Protein AF-A0AAN6KIM1-F1 (afdb_monomer)

Structure (mmCIF, N/CA/C/O backbone):
data_AF-A0AAN6KIM1-F1
#
_entry.id   AF-A0AAN6KIM1-F1
#
loop_
_atom_site.group_PDB
_atom_site.id
_atom_site.type_symbol
_atom_site.label_atom_id
_atom_site.label_alt_id
_atom_site.label_comp_id
_atom_site.label_asym_id
_atom_site.label_entity_id
_atom_site.label_seq_id
_atom_site.pdbx_PDB_ins_code
_atom_site.Cartn_x
_atom_site.Cartn_y
_atom_site.Cartn_z
_atom_site.occupancy
_atom_site.B_iso_or_equiv
_atom_site.auth_seq_id
_atom_site.auth_comp_id
_atom_site.auth_asym_id
_atom_site.auth_atom_id
_atom_site.pdbx_PDB_model_num
ATOM 1 N N . MET A 1 1 ? 24.941 6.882 10.381 1.00 60.75 1 MET A N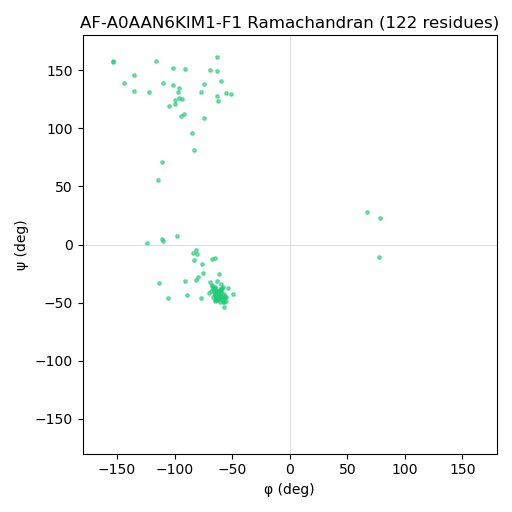 1
ATOM 2 C CA . MET A 1 1 ? 24.636 5.831 9.388 1.00 60.75 1 MET A CA 1
ATOM 3 C C . MET A 1 1 ? 23.748 4.714 9.934 1.00 60.75 1 MET A C 1
ATOM 5 O O . MET A 1 1 ? 23.207 3.977 9.122 1.00 60.75 1 MET A O 1
ATOM 9 N N . SER A 1 2 ? 23.530 4.579 11.252 1.00 81.56 2 SER A N 1
ATOM 10 C CA . SER A 1 2 ? 22.486 3.693 11.813 1.00 81.56 2 SER A CA 1
ATOM 11 C C . SER A 1 2 ? 21.052 4.164 11.516 1.00 81.56 2 SER A C 1
ATOM 13 O O . SER A 1 2 ? 20.101 3.418 11.711 1.00 81.56 2 SER A O 1
ATOM 15 N N . ASP A 1 3 ? 20.917 5.398 11.041 1.00 89.06 3 ASP A N 1
ATOM 16 C CA . ASP A 1 3 ? 19.704 6.092 10.617 1.00 89.06 3 ASP A CA 1
ATOM 17 C C . ASP A 1 3 ? 19.295 5.792 9.162 1.00 89.06 3 ASP A C 1
ATOM 19 O O . ASP A 1 3 ? 18.216 6.186 8.725 1.00 89.06 3 ASP A O 1
ATOM 23 N N . ILE A 1 4 ? 20.129 5.077 8.398 1.00 86.00 4 ILE A N 1
ATOM 24 C CA . ILE A 1 4 ? 19.847 4.718 7.004 1.00 86.00 4 ILE A CA 1
ATOM 25 C C . ILE A 1 4 ? 19.263 3.307 6.952 1.00 86.00 4 ILE A C 1
ATOM 27 O O . ILE A 1 4 ? 19.826 2.364 7.511 1.00 86.00 4 ILE A O 1
ATOM 31 N N . SER A 1 5 ? 18.148 3.133 6.232 1.00 89.69 5 SER A N 1
ATOM 32 C CA . SER A 1 5 ? 17.527 1.811 6.105 1.00 89.69 5 SER A CA 1
ATOM 33 C C . SER A 1 5 ? 18.487 0.792 5.478 1.00 89.69 5 SER A C 1
ATOM 35 O O . SER A 1 5 ? 19.181 1.078 4.496 1.00 89.69 5 SER A O 1
ATOM 37 N N . LYS A 1 6 ? 18.459 -0.446 5.987 1.00 93.31 6 LYS A N 1
ATOM 38 C CA . LYS A 1 6 ? 19.232 -1.562 5.422 1.00 93.31 6 LYS A CA 1
ATOM 39 C C . LYS A 1 6 ? 18.958 -1.745 3.925 1.00 93.31 6 LYS A C 1
ATOM 41 O O . LYS A 1 6 ? 19.881 -2.001 3.167 1.00 93.31 6 LYS A O 1
ATOM 46 N N . VAL A 1 7 ? 17.711 -1.555 3.489 1.00 92.12 7 VAL A N 1
ATOM 47 C CA . VAL A 1 7 ? 17.308 -1.687 2.078 1.00 92.12 7 VAL A CA 1
ATOM 48 C C . VAL A 1 7 ? 18.046 -0.692 1.180 1.00 92.12 7 VAL A C 1
ATOM 50 O O . VAL A 1 7 ? 18.486 -1.070 0.096 1.00 92.12 7 VAL A O 1
ATOM 53 N N . ALA A 1 8 ? 18.218 0.556 1.624 1.00 91.88 8 ALA A N 1
ATOM 54 C CA . ALA A 1 8 ? 18.960 1.561 0.864 1.00 91.88 8 ALA A CA 1
ATOM 55 C C . ALA A 1 8 ? 20.445 1.183 0.732 1.00 91.88 8 ALA A C 1
ATOM 57 O O . ALA A 1 8 ? 21.004 1.259 -0.360 1.00 91.88 8 ALA A O 1
ATOM 58 N N . LEU A 1 9 ? 21.055 0.694 1.819 1.00 93.75 9 LEU A N 1
ATOM 59 C CA . LEU A 1 9 ? 22.451 0.243 1.817 1.00 93.75 9 LEU A CA 1
ATOM 60 C C . LEU A 1 9 ? 22.669 -0.980 0.913 1.00 93.75 9 LEU A C 1
ATOM 62 O O . LEU A 1 9 ? 23.637 -1.022 0.159 1.00 93.75 9 LEU A O 1
ATOM 66 N N . GLU A 1 10 ? 21.779 -1.976 0.959 1.00 95.25 10 GLU A N 1
ATOM 67 C CA . GLU A 1 10 ? 21.882 -3.145 0.074 1.00 95.25 10 GLU A CA 1
ATOM 68 C C . GLU A 1 10 ? 21.699 -2.761 -1.398 1.00 95.25 10 GLU A C 1
ATOM 70 O O . GLU A 1 10 ? 22.391 -3.294 -2.265 1.00 95.25 10 GLU A O 1
ATOM 75 N N . ARG A 1 11 ? 20.806 -1.811 -1.697 1.00 94.56 11 ARG A N 1
ATOM 76 C CA . ARG A 1 11 ? 20.596 -1.337 -3.066 1.00 94.56 11 ARG A CA 1
ATOM 77 C C . ARG A 1 11 ? 21.825 -0.614 -3.619 1.00 94.56 11 ARG A C 1
ATOM 79 O O . ARG A 1 11 ? 22.221 -0.898 -4.745 1.00 94.56 11 ARG A O 1
ATOM 86 N N . ASP A 1 12 ? 22.494 0.215 -2.816 1.00 95.25 12 ASP A N 1
ATOM 87 C CA . ASP A 1 12 ? 23.765 0.830 -3.225 1.00 95.25 12 ASP A CA 1
ATOM 88 C C . ASP A 1 12 ? 24.846 -0.222 -3.539 1.00 95.25 12 ASP A C 1
ATOM 90 O O . ASP A 1 12 ? 25.544 -0.130 -4.551 1.00 95.25 12 ASP A O 1
ATOM 94 N N . ARG A 1 13 ? 24.934 -1.300 -2.746 1.00 96.62 13 ARG A N 1
ATOM 95 C CA . ARG A 1 13 ? 25.851 -2.417 -3.042 1.00 96.62 13 ARG A CA 1
ATOM 96 C C . ARG A 1 13 ? 25.549 -3.080 -4.385 1.00 96.62 13 ARG A C 1
ATOM 98 O O . ARG A 1 13 ? 26.485 -3.462 -5.087 1.00 96.62 13 ARG A O 1
ATOM 105 N N . VAL A 1 14 ? 24.273 -3.218 -4.748 1.00 96.69 14 VAL A N 1
ATOM 106 C CA . VAL A 1 14 ? 23.855 -3.735 -6.062 1.00 96.69 14 VAL A CA 1
ATOM 107 C C . VAL A 1 14 ? 24.288 -2.776 -7.172 1.00 96.69 14 VAL A C 1
ATOM 109 O O . VAL A 1 14 ? 24.905 -3.219 -8.140 1.00 96.69 14 VAL A O 1
ATOM 112 N N . TYR A 1 15 ? 24.057 -1.471 -7.011 1.00 97.19 15 TYR A N 1
ATOM 113 C CA . TYR A 1 15 ? 24.497 -0.464 -7.979 1.00 97.19 15 TYR A CA 1
ATOM 114 C C . TYR A 1 15 ? 26.011 -0.504 -8.211 1.00 97.19 15 TYR A C 1
ATOM 116 O O . TYR A 1 15 ? 26.459 -0.516 -9.357 1.00 97.19 15 TYR A O 1
ATOM 124 N N . ASN A 1 16 ? 26.800 -0.606 -7.137 1.00 96.94 16 ASN A N 1
ATOM 125 C CA . ASN A 1 16 ? 28.256 -0.736 -7.227 1.00 96.94 16 ASN A CA 1
ATOM 126 C C . ASN A 1 16 ? 28.673 -2.033 -7.933 1.00 96.94 16 ASN A C 1
ATOM 128 O O . ASN A 1 16 ? 29.512 -2.000 -8.829 1.00 96.94 16 ASN A O 1
ATOM 132 N N . ARG A 1 17 ? 28.061 -3.170 -7.574 1.00 98.06 17 ARG A N 1
ATOM 133 C CA . ARG A 1 17 ? 28.361 -4.482 -8.172 1.00 98.06 17 ARG A CA 1
ATOM 134 C C . ARG A 1 17 ? 28.142 -4.501 -9.684 1.00 98.06 17 ARG A C 1
ATOM 136 O O . ARG A 1 17 ? 28.895 -5.161 -10.391 1.00 98.06 17 ARG A O 1
ATOM 143 N N . HIS A 1 18 ? 27.112 -3.811 -10.163 1.00 97.75 18 HIS A N 1
ATOM 144 C CA . HIS A 1 18 ? 26.743 -3.792 -11.579 1.00 97.75 18 HIS A CA 1
ATOM 145 C C . HIS A 1 18 ? 27.267 -2.567 -12.335 1.00 97.75 18 HIS A C 1
ATOM 147 O O . HIS A 1 18 ? 26.906 -2.381 -13.492 1.00 97.75 18 HIS A O 1
ATOM 153 N N . GLY A 1 19 ? 28.112 -1.741 -11.709 1.00 97.62 19 GLY A N 1
ATOM 154 C CA . GLY A 1 19 ? 28.744 -0.602 -12.372 1.00 97.62 19 GLY A CA 1
ATOM 155 C C . GLY A 1 19 ? 27.777 0.513 -12.775 1.00 97.62 19 GLY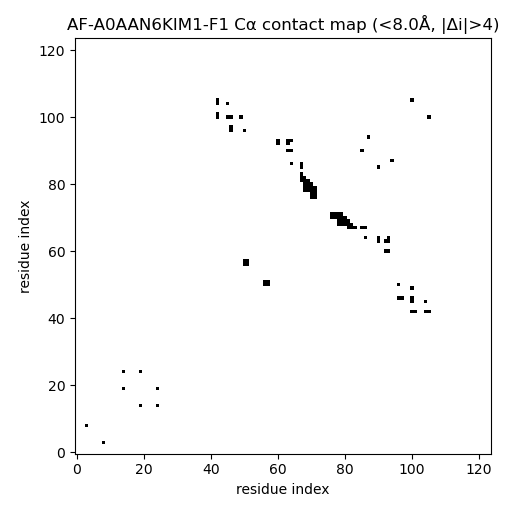 A C 1
ATOM 156 O O . GLY A 1 19 ? 28.063 1.228 -13.729 1.00 97.62 19 GLY A O 1
ATOM 157 N N . TRP A 1 20 ? 26.653 0.674 -12.068 1.00 98.19 20 TRP A N 1
ATOM 158 C CA . TRP A 1 20 ? 25.694 1.743 -12.361 1.00 98.19 20 TRP A CA 1
ATOM 159 C C . TRP A 1 20 ? 26.341 3.113 -12.150 1.00 98.19 20 TRP A C 1
ATOM 161 O O . TRP A 1 20 ? 26.863 3.412 -11.063 1.00 98.19 20 TRP A O 1
ATOM 171 N N . THR A 1 21 ? 26.243 3.957 -13.173 1.00 97.81 21 THR A N 1
ATOM 172 C CA . THR A 1 21 ? 26.592 5.378 -13.130 1.00 97.81 21 THR A CA 1
ATOM 173 C C . THR A 1 21 ? 25.700 6.127 -12.144 1.00 97.81 21 THR A C 1
ATOM 175 O O . THR A 1 21 ? 24.617 5.673 -11.772 1.00 97.81 21 THR A O 1
ATOM 178 N N . PHE A 1 22 ? 26.128 7.312 -11.715 1.00 96.12 22 PHE A N 1
ATOM 179 C CA . PHE A 1 22 ? 25.336 8.130 -10.796 1.00 96.12 22 PHE A CA 1
ATOM 180 C C . PHE A 1 22 ? 23.962 8.499 -11.383 1.00 96.12 22 PHE A C 1
ATOM 182 O O . PHE A 1 22 ? 22.952 8.470 -10.683 1.00 96.12 22 PHE A O 1
ATOM 189 N N . GLN A 1 23 ? 23.913 8.781 -12.685 1.00 97.94 23 GLN A N 1
ATOM 190 C CA . GLN A 1 23 ? 22.690 9.094 -13.415 1.00 97.94 23 GLN A CA 1
ATOM 191 C C . GLN A 1 23 ? 21.717 7.907 -13.429 1.00 97.94 23 GLN A C 1
ATOM 193 O O . GLN A 1 23 ? 20.531 8.091 -13.161 1.00 97.94 23 GLN A O 1
ATOM 198 N N . GLU A 1 24 ? 22.207 6.689 -13.678 1.00 97.81 24 GLU A N 1
ATOM 199 C CA . GLU A 1 24 ? 21.379 5.475 -13.647 1.00 97.81 24 GLU A CA 1
ATOM 200 C C . GLU A 1 24 ? 20.831 5.200 -12.245 1.00 97.81 24 GLU A C 1
ATOM 202 O O . GLU A 1 24 ? 19.653 4.873 -12.103 1.00 97.81 24 GLU A O 1
ATOM 207 N N . ARG A 1 25 ? 21.644 5.398 -11.197 1.00 96.94 25 ARG A N 1
ATOM 208 C CA . ARG A 1 25 ? 21.183 5.281 -9.801 1.00 96.94 25 ARG A CA 1
ATOM 209 C C . ARG A 1 25 ? 20.069 6.274 -9.504 1.00 96.94 25 ARG A C 1
ATOM 211 O O . ARG A 1 25 ? 19.045 5.882 -8.955 1.00 96.94 25 ARG A O 1
ATOM 218 N N . GLY A 1 26 ? 20.240 7.529 -9.922 1.00 95.50 26 GLY A N 1
ATOM 219 C CA . GLY A 1 26 ? 19.221 8.566 -9.776 1.00 95.50 26 GLY A CA 1
ATOM 220 C C . GLY A 1 26 ? 17.908 8.194 -10.467 1.00 95.50 26 GLY A C 1
ATOM 221 O O . GLY A 1 26 ? 16.846 8.302 -9.859 1.00 95.50 26 GLY A O 1
ATOM 222 N N . ALA A 1 27 ? 17.970 7.690 -11.703 1.00 96.25 27 ALA A N 1
ATOM 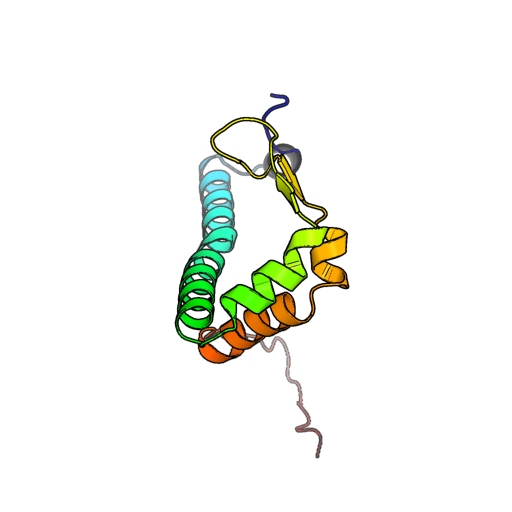223 C CA . ALA A 1 27 ? 16.787 7.226 -12.426 1.00 96.25 27 ALA A CA 1
ATOM 224 C C . ALA A 1 27 ? 16.115 6.020 -11.741 1.00 96.25 27 ALA A C 1
ATOM 226 O O . ALA A 1 27 ? 14.893 5.997 -11.589 1.00 96.25 27 ALA A O 1
ATOM 227 N N . GLY A 1 28 ? 16.904 5.042 -11.286 1.00 94.69 28 GLY A N 1
ATOM 228 C CA . GLY A 1 28 ? 16.405 3.863 -10.575 1.00 94.69 28 GLY A CA 1
ATOM 229 C C . GLY A 1 28 ? 15.746 4.210 -9.240 1.00 94.69 28 GLY A C 1
ATOM 230 O O . GLY A 1 28 ? 14.624 3.780 -8.972 1.00 94.69 28 GLY A O 1
ATOM 231 N N . ASP A 1 29 ? 16.395 5.035 -8.421 1.00 94.75 29 ASP A N 1
ATOM 232 C CA . ASP A 1 29 ? 15.851 5.464 -7.131 1.00 94.75 29 ASP A CA 1
ATOM 233 C C . ASP A 1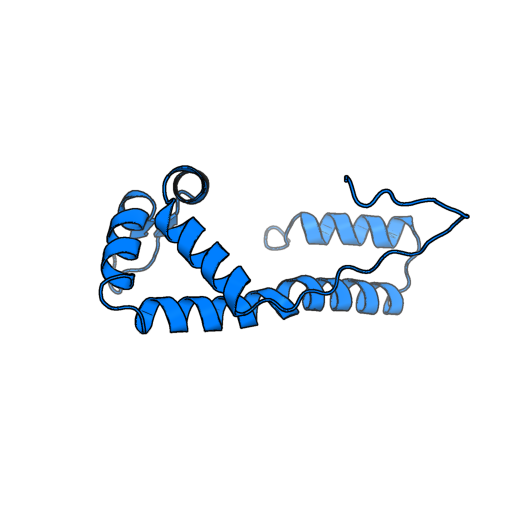 29 ? 14.617 6.361 -7.296 1.00 94.75 29 ASP A C 1
ATOM 235 O O . ASP A 1 29 ? 13.667 6.236 -6.521 1.00 94.75 29 ASP A O 1
ATOM 239 N N . LEU A 1 30 ? 14.572 7.204 -8.334 1.00 95.69 30 LEU A N 1
ATOM 240 C CA . LEU A 1 30 ? 13.375 7.976 -8.669 1.00 95.69 30 LEU A CA 1
ATOM 241 C C . LEU A 1 30 ? 12.203 7.066 -9.061 1.00 95.69 30 LEU A C 1
ATOM 243 O O . LEU A 1 30 ? 11.071 7.308 -8.640 1.00 95.69 30 LEU A O 1
ATOM 247 N N . ALA A 1 31 ? 12.456 5.997 -9.820 1.00 94.62 31 ALA A N 1
ATOM 248 C CA . ALA A 1 31 ? 11.428 5.015 -10.157 1.00 94.62 31 ALA A CA 1
ATOM 249 C C . ALA A 1 31 ? 10.906 4.280 -8.909 1.00 94.62 31 ALA A C 1
ATOM 251 O O . ALA A 1 31 ? 9.697 4.081 -8.778 1.00 94.62 31 ALA A O 1
ATOM 252 N N . VAL A 1 32 ? 11.786 3.930 -7.961 1.00 92.81 32 VAL A N 1
ATOM 253 C CA . VAL A 1 32 ? 11.388 3.351 -6.664 1.00 92.81 32 VAL A CA 1
ATOM 254 C C . VAL A 1 32 ? 10.532 4.339 -5.871 1.00 92.81 32 VAL A C 1
ATOM 256 O O . VAL A 1 32 ? 9.454 3.969 -5.406 1.00 92.81 32 VAL A O 1
ATOM 259 N N . LEU A 1 33 ? 10.961 5.602 -5.770 1.00 92.44 33 LEU A N 1
ATOM 260 C CA . LEU A 1 33 ? 10.202 6.660 -5.103 1.00 92.44 33 LEU A CA 1
ATOM 261 C C . LEU A 1 33 ? 8.799 6.792 -5.704 1.00 92.44 33 LEU A C 1
ATOM 263 O O . LEU A 1 33 ? 7.809 6.801 -4.969 1.00 92.44 33 LEU A O 1
ATOM 267 N N . TRP A 1 34 ? 8.706 6.858 -7.033 1.00 94.19 34 TRP A N 1
ATOM 268 C CA . TRP A 1 34 ? 7.430 6.928 -7.733 1.00 94.19 34 TRP A CA 1
ATOM 269 C C . TRP A 1 34 ? 6.568 5.694 -7.443 1.00 94.19 34 TRP A C 1
ATOM 271 O O . TRP A 1 34 ? 5.422 5.839 -7.020 1.00 94.19 34 TRP A O 1
ATOM 281 N N . GLY A 1 35 ? 7.127 4.487 -7.569 1.00 91.25 35 GLY A N 1
ATOM 282 C CA . GLY A 1 35 ? 6.409 3.231 -7.341 1.00 91.25 35 GLY A CA 1
ATOM 283 C C . GLY A 1 35 ? 5.849 3.090 -5.922 1.00 91.25 35 GLY A C 1
ATOM 284 O O . GLY A 1 35 ? 4.753 2.561 -5.743 1.00 91.25 35 GLY A O 1
ATOM 285 N N . GLN A 1 36 ? 6.549 3.616 -4.913 1.00 88.81 36 GLN A N 1
ATOM 286 C CA . GLN A 1 36 ? 6.091 3.592 -3.519 1.00 88.81 36 GLN A CA 1
ATOM 287 C C . GLN A 1 36 ? 4.969 4.604 -3.220 1.00 88.81 36 GLN A C 1
ATOM 289 O O . GLN A 1 36 ? 4.194 4.400 -2.282 1.00 88.81 36 GLN A O 1
ATOM 294 N N . ASN A 1 37 ? 4.858 5.682 -4.003 1.00 90.56 37 ASN A N 1
ATOM 295 C CA . ASN A 1 37 ? 3.998 6.825 -3.675 1.00 90.56 37 ASN A CA 1
ATOM 296 C C . ASN A 1 37 ? 2.809 7.018 -4.625 1.00 90.56 37 ASN A C 1
ATOM 298 O O . ASN A 1 37 ? 1.741 7.434 -4.174 1.00 90.56 37 ASN A O 1
ATOM 302 N N . ALA A 1 38 ? 2.955 6.690 -5.912 1.00 89.69 38 ALA A N 1
ATOM 303 C CA . ALA A 1 38 ? 1.976 7.009 -6.955 1.00 89.69 38 ALA A CA 1
ATOM 304 C C . ALA A 1 38 ? 0.590 6.377 -6.730 1.00 89.69 38 ALA A C 1
ATOM 306 O O . ALA A 1 38 ? -0.424 6.901 -7.202 1.00 89.69 38 ALA A O 1
ATOM 307 N N . ASN A 1 39 ? 0.535 5.261 -6.001 1.00 90.25 39 ASN A N 1
ATOM 308 C CA . ASN A 1 39 ? -0.705 4.538 -5.716 1.00 90.25 39 ASN A CA 1
ATOM 309 C C . ASN A 1 39 ? -1.163 4.756 -4.272 1.00 90.25 39 ASN A C 1
ATOM 311 O O . ASN A 1 39 ? -2.324 5.090 -4.037 1.00 90.25 39 ASN A O 1
ATOM 315 N N . THR A 1 40 ? -0.238 4.640 -3.315 1.00 89.94 40 THR A N 1
ATOM 316 C CA . THR A 1 40 ? -0.528 4.716 -1.877 1.00 89.94 40 THR A CA 1
ATOM 317 C C . THR A 1 40 ? -1.206 6.028 -1.493 1.00 89.94 40 THR A C 1
ATOM 319 O O . THR A 1 40 ? -2.196 6.007 -0.772 1.00 89.94 40 THR A O 1
ATOM 322 N N . GLN A 1 41 ? -0.733 7.172 -2.005 1.00 89.81 41 GLN A N 1
ATOM 323 C CA . GLN A 1 41 ? -1.302 8.474 -1.637 1.00 89.81 41 GLN A CA 1
ATOM 324 C C . GLN A 1 41 ? -2.764 8.621 -2.087 1.00 89.81 41 GLN A C 1
ATOM 326 O O . GLN A 1 41 ? -3.613 9.053 -1.306 1.00 89.81 41 GLN A O 1
ATOM 331 N N . ARG A 1 42 ? -3.078 8.204 -3.322 1.00 90.88 42 ARG A N 1
ATOM 332 C CA . ARG A 1 42 ? -4.446 8.239 -3.864 1.00 90.88 42 ARG A CA 1
ATOM 333 C C . ARG A 1 42 ? -5.374 7.296 -3.109 1.00 90.88 42 ARG A C 1
ATOM 335 O O . ARG A 1 42 ? -6.489 7.680 -2.768 1.00 90.88 42 ARG A O 1
ATOM 342 N N . LEU A 1 43 ? -4.906 6.086 -2.811 1.00 93.88 43 LEU A N 1
ATOM 343 C CA . LEU A 1 43 ? -5.692 5.118 -2.056 1.00 93.88 43 LEU A CA 1
ATOM 34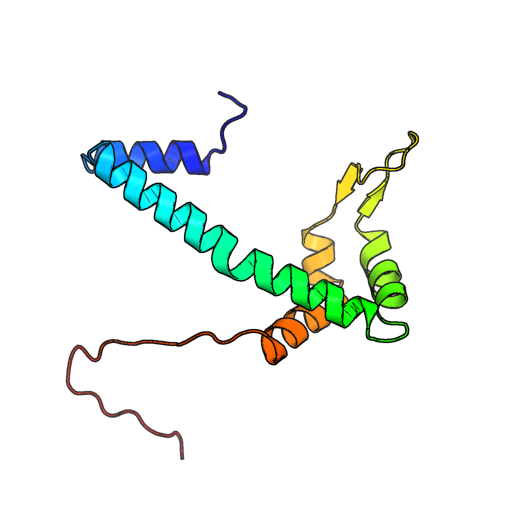4 C C . LEU A 1 43 ? -5.995 5.619 -0.638 1.00 93.88 43 LEU A C 1
ATOM 346 O O . LEU A 1 43 ? -7.136 5.529 -0.199 1.00 93.88 43 LEU A O 1
ATOM 350 N N . SER A 1 44 ? -5.004 6.181 0.060 1.00 94.56 44 SER A N 1
ATOM 351 C CA . SER A 1 44 ? -5.189 6.731 1.408 1.00 94.56 44 SER A CA 1
ATOM 352 C C . SER A 1 44 ? -6.231 7.847 1.433 1.00 94.56 44 SER A C 1
ATOM 354 O O . SER A 1 44 ? -7.065 7.879 2.336 1.00 94.56 44 SER A O 1
ATOM 356 N N . PHE A 1 45 ? -6.223 8.730 0.428 1.00 96.12 45 PHE A N 1
ATOM 357 C CA . PHE A 1 45 ? -7.248 9.763 0.282 1.00 96.12 45 PHE A CA 1
ATOM 358 C C . PHE A 1 45 ? -8.654 9.153 0.194 1.00 96.12 45 PHE A C 1
ATOM 360 O O . PHE A 1 45 ? -9.528 9.504 0.988 1.00 96.12 45 PHE A O 1
ATOM 367 N N . TRP A 1 46 ? -8.864 8.208 -0.727 1.00 97.62 46 TRP A N 1
ATOM 368 C CA . TRP A 1 46 ? -10.177 7.591 -0.925 1.00 97.62 46 TRP A CA 1
ATOM 369 C C . TRP A 1 46 ? -10.625 6.752 0.268 1.00 97.62 46 TRP A C 1
ATOM 371 O O . TRP A 1 46 ? -11.793 6.813 0.641 1.00 97.62 46 TRP A O 1
ATOM 381 N N . LEU A 1 47 ? -9.704 6.040 0.920 1.00 98.06 47 LEU A N 1
ATOM 382 C CA . LEU A 1 47 ? -9.995 5.284 2.136 1.00 98.06 47 LEU A CA 1
ATOM 383 C C . LEU A 1 47 ? -10.552 6.206 3.223 1.00 98.06 47 LEU A C 1
ATOM 385 O O . LEU A 1 4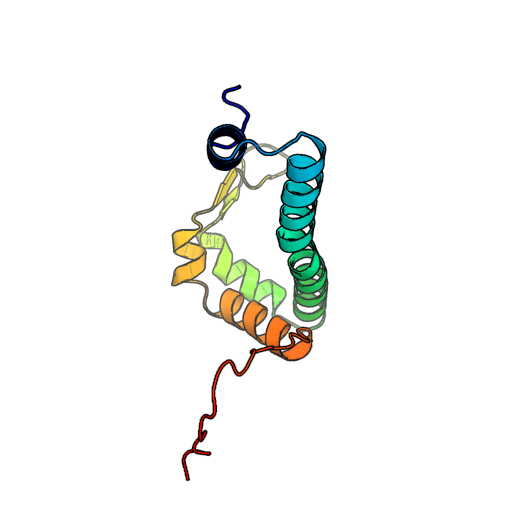7 ? -11.602 5.919 3.793 1.00 98.06 47 LEU A O 1
ATOM 389 N N . ILE A 1 48 ? -9.886 7.335 3.486 1.00 98.00 48 ILE A N 1
ATOM 390 C CA . ILE A 1 48 ? -10.361 8.322 4.464 1.00 98.00 48 ILE A CA 1
ATOM 391 C C . ILE A 1 48 ? -11.723 8.876 4.027 1.00 98.00 48 ILE A C 1
ATOM 393 O O . ILE A 1 48 ? -12.651 8.907 4.834 1.00 98.00 48 ILE A O 1
ATOM 397 N N . ALA A 1 49 ? -11.880 9.254 2.756 1.00 98.25 49 ALA A N 1
ATOM 398 C CA . ALA A 1 49 ? -13.141 9.781 2.243 1.00 98.25 49 ALA A CA 1
ATOM 399 C C . ALA A 1 49 ? -14.309 8.794 2.437 1.00 98.25 49 ALA A C 1
ATOM 401 O O . ALA A 1 49 ? -15.356 9.179 2.959 1.00 98.25 49 ALA A O 1
ATOM 402 N N . TYR A 1 50 ? -14.138 7.515 2.091 1.00 98.31 50 TYR A N 1
ATOM 403 C CA . TYR A 1 50 ? -15.168 6.484 2.261 1.00 98.31 50 TYR A CA 1
ATOM 404 C C . TYR A 1 50 ? -15.447 6.159 3.729 1.00 98.31 50 TYR A C 1
ATOM 406 O O . TYR A 1 50 ? -16.609 6.027 4.119 1.00 98.31 50 TYR A O 1
ATOM 414 N N . VAL A 1 51 ? -14.412 6.095 4.571 1.00 98.50 51 VAL A N 1
ATOM 415 C CA . VAL A 1 51 ? -14.571 5.851 6.012 1.00 98.50 51 VAL A CA 1
ATOM 416 C C . VAL A 1 51 ? -15.371 6.960 6.690 1.00 98.50 51 VAL A C 1
ATOM 418 O O . VAL A 1 51 ? -16.244 6.665 7.505 1.00 98.50 51 VAL A O 1
ATOM 421 N N . TYR A 1 52 ? -15.103 8.223 6.353 1.00 98.38 52 TYR A N 1
ATOM 422 C CA . TYR A 1 52 ? -15.795 9.367 6.950 1.00 98.38 52 TYR A CA 1
ATOM 423 C C . TYR A 1 52 ? -17.180 9.626 6.346 1.00 98.38 52 TYR A C 1
ATOM 425 O O . TYR A 1 52 ? -18.050 10.148 7.040 1.00 98.38 52 TYR A O 1
ATOM 433 N N . SER A 1 53 ? -17.405 9.258 5.083 1.00 98.12 53 SER A N 1
ATOM 434 C CA . SER A 1 53 ? -18.717 9.396 4.432 1.00 98.12 53 SER A CA 1
ATOM 435 C C . SER A 1 53 ? -19.677 8.243 4.729 1.00 98.12 53 SER A C 1
ATOM 437 O O . SER A 1 53 ? -20.873 8.390 4.493 1.00 98.12 53 SER A O 1
ATOM 439 N N . THR A 1 54 ? -19.194 7.125 5.281 1.00 98.38 54 THR A N 1
ATOM 440 C CA . THR A 1 54 ? -20.034 5.984 5.671 1.00 98.38 54 THR A CA 1
ATOM 441 C C . THR A 1 54 ? -20.422 6.084 7.151 1.00 98.38 54 THR A C 1
ATOM 443 O O . THR A 1 54 ? -19.565 5.883 8.022 1.00 98.38 54 THR A O 1
ATOM 446 N N . PRO A 1 55 ? -21.703 6.347 7.487 1.00 98.44 55 PRO A N 1
ATOM 447 C CA . PRO A 1 55 ? -22.129 6.499 8.874 1.00 98.44 55 PRO A CA 1
ATOM 448 C C . PRO A 1 55 ? -21.769 5.281 9.735 1.00 98.44 55 PRO A C 1
ATOM 450 O O . PRO A 1 55 ? -22.026 4.134 9.376 1.00 98.44 55 PRO A O 1
ATOM 453 N N . GLY A 1 56 ? -21.151 5.534 10.889 1.00 98.25 56 GLY A N 1
ATOM 454 C CA . GLY A 1 56 ? -20.771 4.502 11.859 1.00 98.25 56 GLY A CA 1
ATOM 455 C C . GLY A 1 56 ? -19.517 3.685 11.516 1.00 98.25 56 GLY A C 1
ATOM 456 O O . GLY A 1 56 ? -19.009 2.988 12.396 1.00 98.25 56 GLY A O 1
ATOM 457 N N . LEU A 1 57 ? -18.966 3.778 10.298 1.00 98.50 57 LEU A N 1
ATOM 458 C CA . LEU A 1 57 ? -17.793 2.987 9.904 1.00 98.50 57 LEU A CA 1
ATOM 459 C C . LEU A 1 57 ? -16.535 3.389 10.685 1.00 98.50 57 LEU A C 1
ATOM 461 O O . LEU A 1 57 ? -15.851 2.521 11.222 1.00 98.50 57 LEU A O 1
ATOM 465 N N . LEU A 1 58 ? -16.271 4.692 10.834 1.00 98.56 58 LEU A N 1
ATOM 466 C CA . LEU A 1 58 ? -15.128 5.194 11.608 1.00 98.56 58 LEU A CA 1
ATOM 467 C C . LEU A 1 58 ? -15.114 4.668 13.052 1.00 98.56 58 LEU A C 1
ATOM 469 O O . LEU A 1 58 ? -14.069 4.246 13.543 1.00 98.56 58 LEU A O 1
ATOM 473 N N . ALA A 1 59 ? -16.265 4.687 13.731 1.00 98.50 59 ALA A N 1
ATOM 474 C CA . ALA A 1 59 ? -16.372 4.213 15.109 1.00 98.50 59 ALA A CA 1
ATOM 475 C C . ALA A 1 59 ? -16.042 2.717 15.201 1.00 98.50 59 ALA A C 1
ATOM 477 O O . ALA A 1 59 ? -15.211 2.321 16.012 1.00 98.50 59 ALA A O 1
ATOM 478 N N . ARG A 1 60 ? -16.617 1.905 14.306 1.00 98.56 60 ARG A N 1
ATOM 479 C CA . ARG A 1 60 ? -16.363 0.459 14.243 1.00 98.56 60 ARG A CA 1
ATOM 480 C C . ARG A 1 60 ? -14.900 0.135 13.944 1.00 98.56 60 ARG A C 1
ATOM 482 O O . ARG A 1 60 ? -14.343 -0.750 14.582 1.00 98.56 60 ARG A O 1
ATOM 489 N N . LEU A 1 61 ? -14.275 0.864 13.017 1.00 98.19 61 LEU A N 1
ATOM 490 C CA . LEU A 1 61 ? -12.852 0.707 12.704 1.00 98.19 61 LEU A CA 1
ATOM 491 C C . LEU A 1 61 ? -11.971 1.049 13.904 1.00 98.19 61 LEU A C 1
ATOM 493 O O . LEU A 1 61 ? -11.079 0.280 14.241 1.00 98.19 61 LEU A O 1
ATOM 497 N N . ARG A 1 62 ? -12.241 2.165 14.589 1.00 96.69 62 ARG A N 1
ATOM 498 C CA . ARG A 1 62 ? -11.501 2.537 15.804 1.00 96.69 62 ARG A CA 1
ATOM 499 C C . ARG A 1 62 ? -11.641 1.479 16.894 1.00 96.69 62 ARG A C 1
ATOM 501 O O . ARG A 1 62 ? -10.640 1.132 17.506 1.00 96.69 62 ARG A O 1
ATOM 508 N N . THR A 1 63 ? -12.841 0.937 17.099 1.00 98.12 63 THR A N 1
ATOM 509 C CA . THR A 1 63 ? -13.067 -0.164 18.045 1.00 98.12 63 THR A CA 1
ATOM 510 C C . THR A 1 63 ? -12.279 -1.419 17.669 1.00 98.12 63 THR A C 1
ATOM 512 O O . THR A 1 63 ? -11.668 -2.022 18.543 1.00 98.12 63 THR A O 1
ATOM 515 N N . GLU A 1 64 ? -12.263 -1.804 16.391 1.00 98.12 64 GLU A N 1
ATOM 516 C CA . GLU A 1 64 ? -11.531 -2.989 15.922 1.00 98.12 64 GLU A CA 1
ATOM 517 C C . GLU A 1 64 ? -10.004 -2.8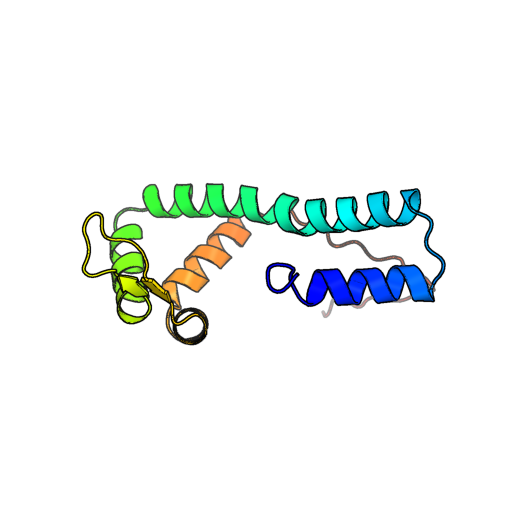35 16.054 1.00 98.12 64 GLU A C 1
ATOM 519 O O . GLU A 1 64 ? -9.312 -3.789 16.399 1.00 98.12 64 GLU A O 1
ATOM 524 N N . ILE A 1 65 ? -9.482 -1.633 15.792 1.00 97.00 65 ILE A N 1
ATOM 525 C CA . ILE A 1 65 ? -8.043 -1.322 15.774 1.00 97.00 65 ILE A CA 1
ATOM 526 C C . ILE A 1 65 ? -7.490 -1.072 17.183 1.00 97.00 65 ILE A C 1
ATOM 528 O O . ILE A 1 65 ? -6.322 -1.365 17.433 1.00 97.00 65 ILE A O 1
ATOM 532 N N . ALA A 1 66 ? -8.308 -0.550 18.105 1.00 96.00 66 ALA A N 1
ATOM 533 C CA . ALA A 1 66 ? -7.873 -0.093 19.428 1.00 96.00 66 ALA A CA 1
ATOM 534 C C . ALA A 1 66 ? -6.991 -1.089 20.211 1.00 96.00 66 ALA A C 1
ATOM 536 O O . ALA A 1 66 ? -5.983 -0.644 20.753 1.00 96.00 66 ALA A O 1
ATOM 537 N N . PRO A 1 67 ? -7.269 -2.410 20.247 1.00 96.44 67 PRO A N 1
ATOM 538 C CA . PRO A 1 67 ? -6.438 -3.365 20.988 1.00 96.44 67 PRO A CA 1
ATOM 539 C C . PRO A 1 67 ? -5.003 -3.523 20.459 1.00 96.44 67 PRO A C 1
ATOM 541 O O . PRO A 1 67 ? -4.183 -4.172 21.104 1.00 96.44 67 PRO A O 1
ATOM 544 N N . TYR A 1 68 ? -4.703 -2.986 19.274 1.00 97.06 68 TYR A N 1
ATOM 545 C CA . TYR A 1 68 ? -3.419 -3.150 18.592 1.00 97.06 68 TYR A CA 1
ATOM 546 C C . TYR A 1 68 ? -2.587 -1.867 18.541 1.00 97.06 68 TYR A C 1
ATOM 548 O O . TYR A 1 68 ? -1.511 -1.885 17.941 1.00 97.06 68 TYR A O 1
ATOM 556 N N . CYS A 1 69 ? -3.056 -0.780 19.155 1.00 94.94 69 CYS A N 1
ATOM 557 C CA . CYS A 1 69 ? -2.341 0.489 19.238 1.00 94.94 69 CYS A CA 1
ATOM 558 C C . CYS A 1 69 ? -2.158 0.886 20.704 1.00 94.94 69 CYS A C 1
ATOM 560 O O . CYS A 1 69 ? -3.124 0.913 21.464 1.00 94.94 69 CYS A O 1
ATOM 562 N N . THR A 1 70 ? -0.937 1.255 21.074 1.00 94.69 70 THR A N 1
ATOM 563 C CA . THR A 1 70 ? -0.624 1.842 22.380 1.00 94.69 70 THR A CA 1
ATOM 564 C C . THR A 1 70 ? -0.471 3.346 22.210 1.00 94.69 70 THR A C 1
ATOM 566 O O . THR A 1 70 ? 0.136 3.799 21.236 1.00 94.69 70 THR A O 1
ATOM 569 N N . LEU A 1 71 ? -1.026 4.119 23.140 1.00 94.12 71 LEU A N 1
ATOM 570 C CA . LEU A 1 71 ? -0.853 5.568 23.180 1.00 94.12 71 LEU A CA 1
ATOM 571 C C . LEU A 1 71 ? 0.185 5.947 24.238 1.00 94.12 71 LEU A C 1
ATOM 573 O O . LEU A 1 71 ? 0.343 5.229 25.221 1.00 94.12 71 LEU A O 1
ATOM 577 N N . SER A 1 72 ? 0.870 7.070 24.037 1.00 95.12 72 SER A N 1
ATOM 578 C CA . SER A 1 72 ? 1.763 7.649 25.038 1.00 95.12 72 SER A CA 1
ATOM 579 C C . SER A 1 72 ? 0.994 8.066 26.292 1.00 95.12 72 SER A C 1
ATOM 581 O O . SER A 1 72 ? -0.136 8.540 26.200 1.00 95.12 72 SER A O 1
ATOM 583 N N . ASP A 1 73 ? 1.641 8.008 27.454 1.00 93.56 73 ASP A N 1
ATOM 584 C CA . ASP A 1 73 ? 1.073 8.534 28.707 1.00 93.56 73 ASP A CA 1
ATOM 585 C C . ASP 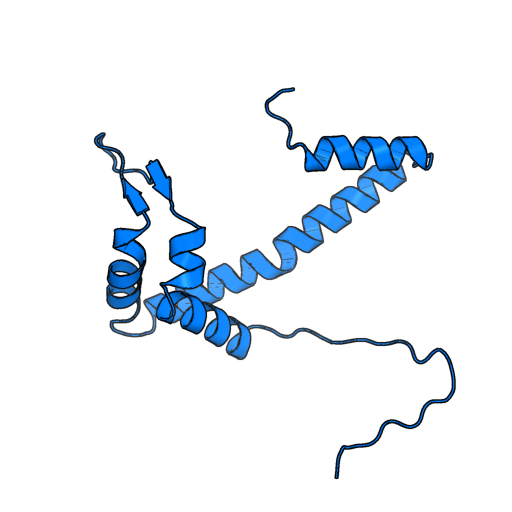A 1 73 ? 1.226 10.064 28.835 1.00 93.56 73 ASP A C 1
ATOM 587 O O . ASP A 1 73 ? 0.689 10.692 29.750 1.00 93.56 73 ASP A O 1
ATOM 591 N N . THR A 1 74 ? 1.976 10.689 27.923 1.00 93.31 74 THR A N 1
ATOM 592 C CA . THR A 1 74 ? 2.181 12.141 27.869 1.00 93.31 74 THR A CA 1
ATOM 593 C C . THR A 1 74 ? 1.146 12.824 26.984 1.00 93.31 74 THR A C 1
ATOM 595 O O . THR A 1 74 ? 0.668 12.239 26.015 1.00 93.31 74 THR A O 1
ATOM 598 N N . MET A 1 75 ? 0.838 14.087 27.295 1.00 92.38 75 MET A N 1
ATOM 599 C CA . MET A 1 75 ? -0.042 14.932 26.484 1.00 92.38 75 MET A CA 1
ATOM 600 C C . MET A 1 75 ? 0.777 15.825 25.532 1.00 92.38 75 MET A C 1
ATOM 602 O O . MET A 1 75 ? 1.718 16.469 26.004 1.00 92.38 75 MET A O 1
ATOM 606 N N . PRO A 1 76 ? 0.399 15.944 24.241 1.00 91.06 76 PRO A N 1
ATOM 607 C CA . PRO A 1 76 ? -0.729 15.271 23.584 1.00 91.06 76 PRO A CA 1
ATOM 608 C C . PRO A 1 76 ? -0.497 13.760 23.424 1.00 91.06 76 PRO A C 1
ATOM 610 O O . PRO A 1 76 ? 0.641 13.330 23.289 1.00 91.06 76 PRO A O 1
ATOM 613 N N . LEU A 1 77 ? -1.583 12.974 23.439 1.00 90.56 77 LEU A N 1
ATOM 614 C CA . LEU A 1 77 ? -1.506 11.531 23.195 1.00 90.56 77 LEU A CA 1
ATOM 615 C C . LEU A 1 77 ? -0.975 11.275 21.781 1.00 90.56 77 LEU A C 1
ATOM 617 O O . LEU A 1 77 ? -1.577 11.716 20.798 1.00 90.56 77 LEU A O 1
ATOM 621 N N . GLU A 1 78 ? 0.106 10.515 21.685 1.00 93.75 78 GLU A N 1
ATOM 622 C CA . GLU A 1 78 ? 0.707 10.056 20.437 1.00 93.75 78 GLU A CA 1
ATOM 623 C C . GLU A 1 78 ? 0.622 8.532 20.347 1.00 93.75 78 GLU A C 1
ATOM 625 O O . GLU A 1 78 ? 0.461 7.847 21.355 1.00 93.75 78 GLU A O 1
ATOM 630 N N . ILE A 1 79 ? 0.703 7.979 19.135 1.00 92.56 79 ILE A N 1
ATOM 631 C CA . ILE A 1 79 ? 0.820 6.527 18.966 1.00 92.56 79 ILE A CA 1
ATOM 632 C C . ILE A 1 79 ? 2.247 6.137 19.353 1.00 92.56 79 ILE A C 1
ATOM 634 O O . ILE A 1 79 ? 3.183 6.430 18.614 1.00 92.56 79 ILE A O 1
ATOM 638 N N . ASP A 1 80 ? 2.388 5.463 20.490 1.00 94.69 80 ASP A N 1
ATOM 639 C CA . ASP A 1 80 ? 3.669 4.968 20.997 1.00 94.69 80 ASP A CA 1
ATOM 640 C C . ASP A 1 80 ? 4.110 3.709 20.237 1.00 94.69 80 ASP A C 1
ATOM 642 O O . ASP A 1 80 ? 5.244 3.589 19.772 1.00 94.69 80 ASP A O 1
ATOM 646 N N . SER A 1 81 ? 3.185 2.767 20.045 1.00 94.75 81 SER A N 1
ATOM 647 C CA . SER A 1 81 ? 3.476 1.508 19.361 1.00 94.75 81 SER A CA 1
ATOM 648 C C . SER A 1 81 ? 2.247 0.902 18.688 1.00 94.75 81 SER A C 1
ATOM 650 O O . SER A 1 81 ? 1.101 1.183 19.041 1.00 94.75 81 SER A O 1
ATOM 652 N N . MET A 1 82 ? 2.489 0.054 17.682 1.00 95.75 82 MET A N 1
ATOM 653 C CA . MET A 1 82 ? 1.447 -0.690 16.971 1.00 95.75 82 MET A CA 1
ATOM 654 C C . MET A 1 82 ? 1.839 -2.154 16.774 1.00 95.75 82 MET A C 1
ATOM 656 O O . MET A 1 82 ? 2.917 -2.464 16.262 1.00 95.75 82 MET A O 1
ATOM 660 N N . ASN A 1 83 ? 0.922 -3.066 17.089 1.00 96.69 83 ASN A N 1
ATOM 661 C CA . ASN A 1 83 ? 1.032 -4.481 16.754 1.00 96.69 83 ASN A CA 1
ATOM 662 C C . ASN A 1 83 ? 0.557 -4.717 15.309 1.00 96.69 83 ASN A C 1
ATOM 664 O O . ASN A 1 83 ? -0.579 -5.134 15.069 1.00 96.69 83 ASN A O 1
ATOM 668 N N . LEU A 1 84 ? 1.439 -4.455 14.338 1.00 94.56 84 LEU A N 1
ATOM 669 C CA . LEU A 1 84 ? 1.136 -4.629 12.911 1.00 94.56 84 LEU A CA 1
ATOM 670 C C . LEU A 1 84 ? 0.678 -6.058 12.552 1.00 94.56 84 LEU A C 1
ATOM 672 O O . LEU A 1 84 ? -0.324 -6.181 11.847 1.00 94.56 84 LEU A O 1
ATOM 676 N N . PRO A 1 85 ? 1.324 -7.146 13.030 1.00 95.75 85 PRO A N 1
ATOM 677 C CA . PRO A 1 85 ? 0.823 -8.500 12.781 1.00 95.75 85 PRO A CA 1
ATOM 678 C C . PRO A 1 85 ? -0.612 -8.706 13.280 1.00 95.75 85 PRO A C 1
ATOM 680 O O . PRO A 1 85 ? -1.434 -9.278 12.566 1.00 95.75 85 PRO A O 1
ATOM 683 N N . GLY A 1 86 ? -0.927 -8.192 14.473 1.00 95.56 86 GLY A N 1
ATOM 684 C CA . GLY A 1 86 ? -2.271 -8.235 15.041 1.00 95.56 86 GLY A CA 1
ATOM 685 C C . GLY A 1 86 ? -3.298 -7.516 14.168 1.00 95.56 86 GLY A C 1
ATOM 686 O O . GLY A 1 86 ? -4.329 -8.106 13.852 1.00 95.56 86 GLY A O 1
ATOM 687 N N . LEU A 1 87 ? -2.979 -6.310 13.688 1.00 95.06 87 LEU A N 1
ATOM 688 C CA . LEU A 1 87 ? -3.832 -5.562 12.755 1.00 95.06 87 LEU A CA 1
ATOM 689 C C . LEU A 1 87 ? -4.102 -6.346 11.463 1.00 95.06 87 LEU A C 1
ATOM 691 O O . LEU A 1 87 ? -5.239 -6.432 11.002 1.00 95.06 87 LEU A O 1
ATOM 695 N N . PHE A 1 88 ? -3.070 -6.951 10.870 1.00 92.19 88 PHE A N 1
ATOM 696 C CA . PHE A 1 88 ? -3.222 -7.664 9.600 1.00 92.19 88 PHE A CA 1
ATOM 697 C C . PHE A 1 88 ? -4.038 -8.953 9.714 1.00 92.19 88 PHE A C 1
ATOM 699 O O . PHE A 1 88 ? -4.718 -9.330 8.753 1.00 92.19 88 PHE A O 1
ATOM 706 N N . VAL A 1 89 ? -3.970 -9.640 10.853 1.00 95.81 89 VAL A N 1
ATOM 707 C CA . VAL A 1 89 ? -4.669 -10.915 11.059 1.00 95.81 89 VAL A CA 1
ATOM 708 C C . VAL A 1 89 ? -6.079 -10.692 11.601 1.00 95.81 89 VAL A C 1
ATOM 710 O O . VAL A 1 89 ? -7.019 -11.306 11.101 1.00 95.81 89 VAL A O 1
ATOM 713 N N . ASN A 1 90 ? -6.240 -9.784 12.562 1.00 97.69 90 ASN A N 1
ATOM 714 C CA . ASN A 1 90 ? -7.431 -9.714 13.405 1.00 97.69 90 ASN A CA 1
ATOM 715 C C . ASN A 1 90 ? -8.320 -8.486 13.164 1.00 97.69 90 ASN A C 1
ATOM 717 O O . ASN A 1 90 ? -9.307 -8.327 13.878 1.00 97.69 90 ASN A O 1
ATOM 721 N N . CYS A 1 91 ? -8.013 -7.638 12.176 1.00 98.06 91 CYS A N 1
ATOM 722 C CA . CYS A 1 91 ? -8.869 -6.508 11.793 1.00 98.06 91 CYS A CA 1
ATOM 723 C C . CYS A 1 91 ? -9.505 -6.724 10.403 1.00 98.06 91 CYS A C 1
ATOM 725 O O . CYS A 1 91 ? -9.086 -6.107 9.412 1.00 98.06 91 CYS A O 1
ATOM 727 N N . PRO A 1 92 ? -10.476 -7.652 10.268 1.00 97.81 92 PRO A N 1
ATOM 728 C CA . PRO A 1 92 ? -11.136 -7.919 8.996 1.00 97.81 92 PRO A CA 1
ATOM 729 C C . PRO A 1 92 ? -11.929 -6.723 8.458 1.00 97.81 92 PRO A C 1
ATOM 731 O O . PRO A 1 92 ? -11.986 -6.571 7.240 1.00 97.81 92 PRO A O 1
ATOM 734 N N . LEU A 1 93 ? -12.508 -5.858 9.300 1.00 98.38 93 LEU A N 1
ATOM 735 C CA . LEU A 1 93 ? -13.227 -4.666 8.840 1.00 98.38 93 LEU A CA 1
ATOM 736 C C . LEU A 1 93 ? -12.267 -3.623 8.261 1.00 98.38 93 LEU A C 1
ATOM 738 O O . LEU A 1 93 ? -12.561 -3.058 7.205 1.00 98.38 93 LEU A O 1
ATOM 742 N N . LEU A 1 94 ? -11.108 -3.399 8.887 1.00 97.50 94 LEU A N 1
ATOM 743 C CA . LEU A 1 94 ? -10.040 -2.566 8.325 1.00 97.50 94 LEU A CA 1
ATOM 744 C C . LEU A 1 94 ? -9.602 -3.098 6.958 1.00 97.50 94 LEU A C 1
ATOM 746 O O . LEU A 1 94 ? -9.571 -2.353 5.978 1.00 97.50 94 LEU A O 1
ATOM 750 N N . LYS A 1 95 ? -9.326 -4.402 6.871 1.00 97.06 95 LYS A N 1
ATOM 751 C CA . LYS A 1 95 ? -8.925 -5.055 5.620 1.00 97.06 95 LYS A CA 1
ATOM 752 C C . LYS A 1 95 ? -10.007 -4.945 4.542 1.00 97.06 95 LYS A C 1
ATOM 754 O O . LYS A 1 95 ? -9.699 -4.587 3.408 1.00 97.06 95 LYS A O 1
ATOM 759 N N . ALA A 1 96 ? -11.266 -5.192 4.899 1.00 97.88 96 ALA A N 1
ATOM 760 C CA . ALA A 1 96 ? -12.401 -5.056 3.993 1.00 97.88 96 ALA A CA 1
ATOM 761 C C . ALA A 1 96 ? -12.572 -3.612 3.507 1.00 97.88 96 ALA A C 1
ATOM 763 O O . ALA A 1 96 ? -12.802 -3.401 2.323 1.00 97.88 96 ALA A O 1
ATOM 764 N N . SER A 1 97 ? -12.388 -2.618 4.381 1.00 98.06 97 SER A N 1
ATOM 765 C CA . SER A 1 97 ? -12.473 -1.196 4.014 1.00 98.06 97 SER A CA 1
ATOM 766 C C . SER A 1 97 ? -11.388 -0.809 3.004 1.00 98.06 97 SER A C 1
ATOM 768 O O . SER A 1 97 ? -11.654 -0.086 2.045 1.00 98.06 97 SER A O 1
ATOM 770 N N . ILE A 1 98 ? -10.172 -1.338 3.174 1.00 96.56 98 ILE A N 1
ATOM 771 C CA . ILE A 1 98 ? -9.073 -1.153 2.219 1.00 96.56 98 ILE A CA 1
ATOM 772 C C . ILE A 1 98 ? -9.404 -1.817 0.877 1.00 96.56 98 ILE A C 1
ATOM 774 O O . ILE A 1 98 ? -9.269 -1.179 -0.164 1.00 96.56 98 ILE A O 1
ATOM 778 N N . PHE A 1 99 ? -9.859 -3.073 0.875 1.00 96.81 99 PHE A N 1
ATOM 779 C CA . PHE A 1 99 ? -10.210 -3.773 -0.365 1.00 96.81 99 PHE A CA 1
ATOM 780 C C . PHE A 1 99 ? -11.401 -3.154 -1.089 1.00 96.81 99 PHE A C 1
ATOM 782 O O . PHE A 1 99 ? -11.375 -3.061 -2.312 1.00 96.81 99 PHE A O 1
ATOM 789 N N . GLU A 1 100 ? -12.397 -2.663 -0.362 1.00 97.81 100 GLU A N 1
ATOM 790 C CA . GLU A 1 100 ? -13.518 -1.948 -0.964 1.00 97.81 100 GLU A CA 1
ATOM 791 C C . GLU A 1 100 ? -13.077 -0.604 -1.553 1.00 97.81 100 GLU A C 1
ATOM 793 O O . GLU A 1 100 ? -13.511 -0.225 -2.640 1.00 97.81 100 GLU A O 1
ATOM 798 N N . THR A 1 101 ? -12.123 0.076 -0.908 1.00 97.50 101 THR A N 1
ATOM 799 C CA . THR A 1 101 ? -11.486 1.269 -1.484 1.00 97.50 101 THR A CA 1
ATOM 800 C C . THR A 1 101 ? -10.764 0.926 -2.787 1.00 97.50 101 THR A C 1
ATOM 802 O O . THR A 1 101 ? -10.936 1.630 -3.779 1.00 97.50 101 THR A O 1
ATOM 805 N N . TYR A 1 102 ? -10.006 -0.177 -2.826 1.00 95.56 102 TYR A N 1
ATOM 806 C CA . TYR A 1 102 ? -9.400 -0.659 -4.070 1.00 95.56 102 TYR A CA 1
ATOM 807 C C . TYR A 1 102 ? -10.462 -0.961 -5.130 1.00 95.56 102 TYR A C 1
ATOM 809 O O . TYR A 1 102 ? -10.308 -0.540 -6.270 1.00 95.56 102 TYR A O 1
ATOM 817 N N . ARG A 1 103 ? -11.559 -1.638 -4.776 1.00 96.12 103 ARG A N 1
ATOM 818 C CA . ARG A 1 103 ? -12.640 -1.955 -5.720 1.00 96.12 103 ARG A CA 1
ATOM 819 C C . ARG A 1 103 ? -13.235 -0.699 -6.367 1.00 96.12 103 ARG A C 1
ATOM 821 O O . ARG A 1 103 ? -13.605 -0.743 -7.535 1.00 96.12 103 ARG A O 1
ATOM 828 N N . MET A 1 104 ? -13.337 0.392 -5.609 1.00 96.00 104 MET A N 1
ATOM 829 C CA . MET A 1 104 ? -13.992 1.628 -6.046 1.00 96.00 104 MET A CA 1
ATOM 830 C C . MET A 1 104 ? -13.063 2.636 -6.725 1.00 96.00 104 MET A C 1
ATOM 832 O O . MET A 1 104 ? -13.523 3.388 -7.579 1.00 96.00 104 MET A O 1
ATOM 836 N N . ALA A 1 105 ? -11.787 2.681 -6.340 1.00 94.25 105 ALA A N 1
ATOM 837 C CA . ALA A 1 105 ? -10.879 3.766 -6.718 1.00 94.25 105 ALA A CA 1
ATOM 838 C C . ALA A 1 105 ? -9.592 3.306 -7.425 1.00 94.25 105 ALA A C 1
ATOM 840 O O . ALA A 1 105 ? -8.737 4.138 -7.736 1.00 94.25 105 ALA A O 1
ATOM 841 N N . ASN A 1 106 ? -9.409 2.002 -7.655 1.00 89.75 106 ASN A N 1
ATOM 842 C CA . ASN A 1 106 ? -8.219 1.479 -8.320 1.00 89.75 106 ASN A CA 1
ATOM 843 C C . ASN A 1 106 ? -8.475 1.173 -9.799 1.00 89.75 106 ASN A C 1
ATOM 845 O O . ASN A 1 106 ? -9.259 0.292 -10.136 1.00 89.75 106 ASN A O 1
ATOM 849 N N . GLU A 1 107 ? -7.713 1.824 -10.673 1.00 86.75 107 GLU A N 1
ATOM 850 C CA . GLU A 1 107 ? -7.775 1.655 -12.131 1.00 86.75 107 GLU A CA 1
ATOM 851 C C . GLU A 1 107 ? -6.465 1.048 -12.659 1.00 86.75 107 GLU A C 1
ATOM 853 O O . GLU A 1 107 ? -5.755 1.620 -13.488 1.00 86.75 107 GLU A O 1
ATOM 858 N N . ALA A 1 108 ? -6.077 -0.111 -12.123 1.00 85.88 108 ALA A N 1
ATOM 859 C CA . ALA A 1 108 ? -4.841 -0.771 -12.532 1.00 85.88 108 ALA A CA 1
ATOM 860 C C . ALA A 1 108 ? -5.006 -1.480 -13.885 1.00 85.88 108 ALA A C 1
ATOM 862 O O . ALA A 1 108 ? -5.920 -2.279 -14.079 1.00 85.88 108 ALA A O 1
ATOM 863 N N . THR A 1 109 ? -4.065 -1.251 -14.802 1.00 89.75 109 THR A N 1
ATOM 864 C CA . THR A 1 109 ? -3.985 -2.008 -16.058 1.00 89.75 109 THR A CA 1
ATOM 865 C C . THR A 1 109 ? -3.028 -3.184 -15.892 1.00 89.75 109 THR A C 1
ATOM 867 O O . THR A 1 109 ? -1.862 -3.005 -15.540 1.00 89.75 109 THR A O 1
ATOM 870 N N . SER A 1 110 ? -3.500 -4.397 -16.181 1.00 91.31 110 SER A N 1
ATOM 871 C CA . SER A 1 110 ? -2.639 -5.579 -16.263 1.00 91.31 110 SER A CA 1
ATOM 872 C C . SER A 1 110 ? -2.168 -5.766 -17.702 1.00 91.31 110 SER A C 1
ATOM 874 O O . SER A 1 110 ? -2.964 -6.079 -18.582 1.00 91.31 110 SER A O 1
ATOM 876 N N . ILE A 1 111 ? -0.870 -5.574 -17.944 1.00 93.88 111 ILE A N 1
ATOM 877 C CA . ILE A 1 111 ? -0.262 -5.694 -19.277 1.00 93.88 111 ILE A CA 1
ATOM 878 C C . ILE A 1 111 ? 0.627 -6.940 -19.311 1.00 93.88 111 ILE A C 1
ATOM 880 O O . ILE A 1 111 ? 1.335 -7.237 -18.343 1.00 93.88 111 ILE A O 1
ATOM 884 N N . ARG A 1 112 ? 0.582 -7.695 -20.412 1.00 94.56 112 ARG A N 1
ATOM 885 C CA . ARG A 1 112 ? 1.459 -8.845 -20.684 1.00 94.56 112 ARG A CA 1
ATOM 886 C C . ARG A 1 112 ? 1.960 -8.781 -22.126 1.00 94.56 112 ARG A C 1
ATOM 888 O O . ARG A 1 112 ? 1.231 -8.346 -23.010 1.00 94.56 112 ARG A O 1
ATOM 895 N N . TYR A 1 113 ? 3.192 -9.235 -22.349 1.00 95.38 113 TYR A N 1
ATOM 896 C CA . TYR A 1 113 ? 3.776 -9.386 -23.682 1.00 95.38 113 TYR A CA 1
ATOM 897 C C . TYR A 1 113 ? 3.698 -10.853 -24.125 1.00 95.38 113 TYR A C 1
ATOM 899 O O . TYR A 1 113 ? 4.185 -11.740 -23.422 1.00 95.38 113 TYR A O 1
ATOM 907 N N . VAL A 1 114 ? 3.086 -11.112 -25.284 1.00 96.69 114 VAL A N 1
ATOM 908 C CA . VAL A 1 114 ? 2.974 -12.459 -25.864 1.00 96.69 114 VAL A CA 1
ATOM 909 C C . VAL A 1 114 ? 4.244 -12.762 -26.660 1.00 96.69 114 VAL A C 1
ATOM 911 O O . VAL A 1 114 ? 4.377 -12.369 -27.814 1.00 96.69 114 VAL A O 1
ATOM 914 N N . ALA A 1 115 ? 5.196 -13.451 -26.027 1.00 97.25 115 ALA A N 1
ATOM 915 C CA . ALA A 1 115 ? 6.516 -13.720 -26.611 1.00 97.25 115 ALA A CA 1
ATOM 916 C C . ALA A 1 115 ? 6.527 -14.827 -27.682 1.00 97.25 115 ALA A C 1
ATOM 918 O O . ALA A 1 115 ? 7.492 -14.960 -28.430 1.00 97.25 115 ALA A O 1
ATOM 919 N N . ARG A 1 116 ? 5.481 -15.655 -27.733 1.00 97.38 116 ARG A N 1
ATOM 920 C CA . ARG A 1 116 ? 5.309 -16.744 -28.702 1.00 97.38 116 ARG A CA 1
ATOM 921 C C . ARG A 1 116 ? 3.821 -17.034 -28.897 1.00 97.38 116 ARG A C 1
ATOM 923 O O . ARG A 1 116 ? 3.052 -16.729 -27.983 1.00 97.38 116 ARG A O 1
ATOM 930 N N . PRO A 1 117 ? 3.417 -17.651 -30.022 1.00 97.44 117 PRO A N 1
ATOM 931 C CA . PRO A 1 117 ? 2.038 -18.077 -30.220 1.00 97.44 117 PRO A CA 1
ATOM 932 C C . PRO A 1 117 ? 1.535 -18.901 -29.028 1.00 97.44 117 PRO A C 1
ATOM 934 O O . PRO A 1 117 ? 2.210 -19.829 -28.573 1.00 97.44 117 PRO A O 1
ATOM 937 N N . VAL A 1 118 ? 0.371 -18.524 -28.505 1.00 96.50 118 VAL A N 1
ATOM 938 C CA . VAL A 1 118 ? -0.283 -19.173 -27.369 1.00 96.50 118 VAL A CA 1
ATOM 939 C C . VAL A 1 118 ? -1.791 -19.159 -27.592 1.00 96.50 118 VAL A C 1
ATOM 941 O O . VAL A 1 118 ? -2.338 -18.158 -28.054 1.00 96.50 118 VAL A O 1
ATOM 944 N N . THR A 1 119 ? -2.448 -20.265 -27.260 1.00 96.06 119 THR A N 1
ATOM 945 C CA . THR A 1 119 ? -3.907 -20.340 -27.167 1.00 96.06 119 THR A CA 1
ATOM 946 C C . THR A 1 119 ? -4.281 -20.134 -25.708 1.00 96.06 119 THR A C 1
ATOM 948 O O . THR A 1 119 ? -3.736 -20.807 -24.833 1.00 96.06 119 THR A O 1
ATOM 951 N N . ILE A 1 120 ? -5.165 -19.175 -25.452 1.00 94.31 120 ILE A N 1
ATOM 952 C CA . ILE A 1 120 ? -5.733 -18.928 -24.129 1.00 94.31 120 ILE A CA 1
ATOM 953 C C . ILE A 1 120 ? -7.155 -19.471 -24.172 1.00 94.31 120 ILE A 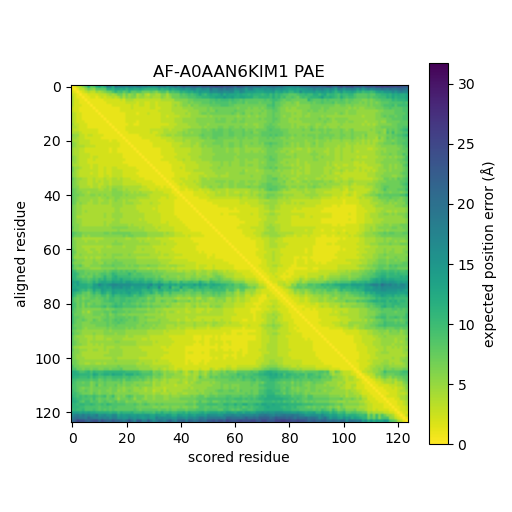C 1
ATOM 955 O O . ILE A 1 120 ? -7.942 -19.039 -25.010 1.00 94.31 120 ILE A O 1
ATOM 959 N N . ASP A 1 121 ? -7.431 -20.444 -23.313 1.00 92.56 121 ASP A N 1
ATOM 960 C CA . ASP A 1 121 ? -8.770 -20.986 -23.100 1.00 92.56 121 ASP A CA 1
ATOM 961 C C . ASP A 1 121 ? -9.596 -19.978 -22.283 1.00 92.56 121 ASP A C 1
ATOM 963 O O . ASP A 1 121 ? -9.068 -19.358 -21.353 1.00 92.56 121 ASP A O 1
ATOM 967 N N . ASP A 1 122 ? -10.860 -19.782 -22.650 1.00 89.44 122 ASP A N 1
ATOM 968 C CA . ASP A 1 122 ? -11.793 -18.928 -21.913 1.00 89.44 122 ASP A CA 1
ATOM 969 C C . ASP A 1 122 ? -12.408 -19.640 -20.695 1.00 89.44 122 ASP A C 1
ATOM 971 O O . ASP A 1 122 ? -13.066 -18.994 -19.877 1.00 89.44 122 ASP A O 1
ATOM 975 N N . GLY A 1 123 ? -12.103 -20.931 -20.514 1.00 84.81 123 GLY A N 1
ATOM 976 C CA . GLY A 1 123 ? -12.479 -21.723 -19.346 1.00 84.81 123 GLY A CA 1
ATOM 977 C C . GLY A 1 123 ? -13.935 -22.188 -19.360 1.00 84.81 123 GLY A C 1
ATOM 978 O O . GLY A 1 123 ? -14.481 -22.430 -18.279 1.00 84.81 123 GLY A O 1
ATOM 979 N N . ALA A 1 124 ? -14.550 -22.256 -20.548 1.00 77.81 124 ALA A N 1
ATOM 980 C CA . ALA A 1 124 ? -15.911 -22.748 -20.776 1.00 77.81 124 ALA A CA 1
ATOM 981 C C . ALA A 1 124 ? -16.041 -24.281 -20.699 1.00 77.81 124 ALA A C 1
ATOM 983 O O . ALA A 1 124 ? -15.079 -25.005 -21.045 1.00 77.81 124 ALA A O 1
#

Secondary structure (DSSP, 8-state):
-TTS-HHHHHHHHHHHHTT--HHHHHHHHHHHHHHHHTTHHHHHHHHHHHHHHSTTHHHHHHHHHGGGEEEPSSSSP-EEEE-HHHHHHH-HHHHHHHHHHHHHH----------S--------

InterPro domains:
  IPR036396 Cytochrome P450 superfamily [G3DSA:1.10.630.10] (2-124)
  IPR036396 Cytochrome P450 superfamily [SSF48264] (12-122)

pLDDT: mean 94.48, std 4.77, range [60.75, 98.56]

Organism: NCBI:txid329885

Radius of gyration: 21.21 Å; Cα contacts (8 Å, |Δi|>4): 53; chains: 1; bounding box: 51×38×59 Å

Mean predicted aligned error: 5.39 Å

Solvent-accessible surface area (backbone atoms only — not comparable to full-atom values): 7708 Å² total; per-residue (Å²): 116,91,86,55,58,67,69,60,56,55,50,50,53,50,37,62,75,70,66,55,49,72,68,56,49,53,54,52,51,48,51,50,54,44,68,68,41,75,54,54,57,58,50,54,53,50,37,52,52,52,37,72,70,36,87,67,43,52,61,52,45,50,62,58,48,47,90,35,50,42,64,41,97,52,88,78,74,40,81,67,46,67,43,60,70,53,46,75,72,69,25,63,66,55,50,48,49,52,50,51,35,44,72,76,71,58,85,81,82,90,84,84,83,83,90,60,97,78,88,81,82,92,81,126

Foldseek 3Di:
DVPDDPVVVVVVVVCVVVVPDPVNVVVVVVVVVCVVDVPVVQLVVLLVVVCVPDPPNVVVQCVQQVVFFDWDPDPPTDGPGGPPVCCVPRRVSSVVSSVVSCVVRPDDDDDDDDPDDDDDDPPD

Sequence (124 aa):
MSDISKVALERDRVYNRHGWTFQERGAGDLAVLWGQNANTQRLSFWLIAYVYSTPGLLARLRTEIAPYCTLSDTMPLEIDSMNLPGLFVNCPLLKASIFETYRMANEATSIRYVARPVTIDDGA